Protein AF-A0A923D5F0-F1 (afdb_monomer_lite)

pLDDT: mean 94.71, std 4.15, range [80.75, 98.5]

Secondary structure (DSSP, 8-state):
-HHHHHHHHHT-TT-------HHHHHHHHHHHHHTTTS---HHHHHHHHHHHHTT--EEE-S-GGGGTTTPEEE-

Foldseek 3Di:
DVVVVVVCQVPDPVHDDDDDDPVLLVQLVVQCVVVVVDPDDSVRSSVVVVCVVVVNQEDADPDPVCPVVPHHHDD

Sequence (75 aa):
KAVEIGNRLMNSRSVQVIHVDKGLFDKGWQYFQQHADKTYSMTDCISFIVMKEQGIEAALSFDKHFTQPGFKVLP

Structure (mmCIF, N/CA/C/O backbone):
data_AF-A0A923D5F0-F1
#
_entry.id   AF-A0A923D5F0-F1
#
loop_
_atom_site.group_PDB
_atom_site.id
_atom_site.type_symbol
_atom_site.label_atom_id
_atom_site.label_alt_id
_atom_site.label_comp_id
_atom_site.label_asym_id
_atom_site.label_entity_id
_atom_site.label_seq_id
_atom_site.pdbx_PDB_ins_code
_atom_site.Cartn_x
_atom_site.Cartn_y
_atom_site.Cartn_z
_atom_site.occupancy
_atom_site.B_iso_or_equiv
_atom_site.auth_seq_id
_atom_site.auth_comp_id
_atom_site.auth_asym_id
_atom_site.auth_atom_id
_atom_site.pdbx_PDB_model_num
ATOM 1 N N . LYS A 1 1 ? 12.193 -6.289 17.429 1.00 83.69 1 LYS A N 1
ATOM 2 C CA . LYS A 1 1 ? 11.095 -5.288 17.430 1.00 83.69 1 LYS A CA 1
ATOM 3 C C . LYS A 1 1 ? 10.218 -5.387 16.177 1.00 83.69 1 LYS A C 1
ATOM 5 O O . LYS A 1 1 ? 9.060 -5.726 16.336 1.00 83.69 1 LYS A O 1
ATOM 10 N N . ALA A 1 2 ? 10.731 -5.189 14.953 1.00 92.94 2 ALA A N 1
ATOM 11 C CA . ALA A 1 2 ? 9.901 -5.246 13.733 1.00 92.94 2 ALA A CA 1
ATOM 12 C C . ALA A 1 2 ? 9.147 -6.581 13.543 1.00 92.94 2 ALA A C 1
ATOM 14 O O . ALA A 1 2 ? 7.932 -6.577 13.392 1.00 92.94 2 ALA A O 1
ATOM 15 N N . VAL A 1 3 ? 9.847 -7.719 13.645 1.00 96.44 3 VAL A N 1
ATOM 16 C CA . VAL A 1 3 ? 9.238 -9.062 13.521 1.00 96.44 3 VAL A CA 1
ATOM 17 C C . VAL A 1 3 ? 8.167 -9.315 14.587 1.00 96.44 3 VAL A C 1
ATOM 19 O O . VAL A 1 3 ? 7.109 -9.854 14.293 1.00 96.44 3 VAL A O 1
ATOM 22 N N . GLU A 1 4 ? 8.409 -8.882 15.825 1.00 97.19 4 GLU A N 1
ATOM 23 C CA . GLU A 1 4 ? 7.453 -9.018 16.929 1.00 97.19 4 GLU A CA 1
ATOM 24 C C . GLU A 1 4 ? 6.163 -8.226 16.668 1.00 97.19 4 GLU A C 1
ATOM 26 O O . GLU A 1 4 ? 5.065 -8.757 16.834 1.00 97.19 4 GLU A O 1
ATOM 31 N N . ILE A 1 5 ? 6.289 -6.974 16.216 1.00 95.50 5 ILE A N 1
ATOM 32 C CA . ILE A 1 5 ? 5.142 -6.134 15.845 1.00 95.50 5 ILE A CA 1
ATOM 33 C C . ILE A 1 5 ? 4.397 -6.756 14.660 1.00 95.50 5 ILE A C 1
ATOM 35 O O . ILE A 1 5 ? 3.176 -6.870 14.710 1.00 95.50 5 ILE A O 1
ATOM 39 N N . GLY A 1 6 ? 5.120 -7.225 13.639 1.00 95.25 6 GLY A N 1
ATOM 40 C CA . GLY A 1 6 ? 4.530 -7.928 12.499 1.00 95.25 6 GLY A CA 1
ATOM 41 C C . GLY A 1 6 ? 3.716 -9.147 12.935 1.00 95.25 6 GLY A C 1
ATOM 42 O O . GLY A 1 6 ? 2.553 -9.273 12.565 1.00 95.25 6 GLY A O 1
ATOM 43 N N . ASN A 1 7 ? 4.272 -9.992 13.807 1.00 96.69 7 ASN A N 1
ATOM 44 C CA . ASN A 1 7 ? 3.565 -11.154 14.350 1.00 96.69 7 ASN A CA 1
ATOM 45 C C . ASN A 1 7 ? 2.311 -10.755 15.138 1.00 96.69 7 ASN A C 1
ATOM 47 O O . ASN A 1 7 ? 1.285 -11.424 15.030 1.00 96.69 7 ASN A O 1
ATOM 51 N N . ARG A 1 8 ? 2.358 -9.662 15.910 1.00 96.44 8 ARG A N 1
ATOM 52 C CA . ARG A 1 8 ? 1.178 -9.145 16.620 1.00 96.44 8 ARG A CA 1
ATOM 53 C C . ARG A 1 8 ? 0.085 -8.682 15.662 1.00 96.44 8 ARG A C 1
ATOM 55 O O . ARG A 1 8 ? -1.076 -8.995 15.900 1.00 96.44 8 ARG A O 1
ATOM 62 N N . LEU A 1 9 ? 0.445 -7.977 14.590 1.00 95.50 9 LEU A N 1
ATOM 63 C CA . LEU A 1 9 ? -0.511 -7.522 13.579 1.00 95.50 9 LEU A CA 1
ATOM 64 C C . LEU A 1 9 ? -1.146 -8.705 12.840 1.00 95.50 9 LEU A C 1
ATOM 66 O O . LEU A 1 9 ? -2.365 -8.754 12.728 1.00 95.50 9 LEU A O 1
ATOM 70 N N . MET A 1 10 ? -0.342 -9.690 12.427 1.00 95.00 10 MET A N 1
ATOM 71 C CA . MET A 1 10 ? -0.826 -10.874 11.704 1.00 95.00 10 MET A CA 1
ATOM 72 C C . MET A 1 10 ? -1.779 -11.752 12.526 1.00 95.00 10 MET A C 1
ATOM 74 O O . MET A 1 10 ? -2.618 -12.435 11.951 1.00 95.00 10 MET A O 1
ATOM 78 N N . ASN A 1 11 ? -1.670 -11.736 13.859 1.00 95.81 11 ASN A N 1
ATOM 79 C CA . ASN A 1 11 ? -2.522 -12.525 14.757 1.00 95.81 11 ASN A CA 1
ATOM 80 C C . ASN A 1 11 ? -3.646 -11.704 15.421 1.00 95.81 11 ASN A C 1
ATOM 82 O O . ASN A 1 11 ? -4.380 -12.224 16.266 1.00 95.81 11 ASN A O 1
ATOM 86 N N . SER A 1 12 ? -3.775 -10.416 15.098 1.00 96.94 12 SER A N 1
ATOM 87 C CA . SER A 1 12 ? -4.765 -9.536 15.720 1.00 96.94 12 SER A CA 1
ATOM 88 C C . SER A 1 12 ? -6.150 -9.732 15.108 1.00 96.94 12 SER A C 1
ATOM 90 O O . SER A 1 12 ? -6.310 -9.703 13.895 1.00 96.94 12 SER A O 1
ATOM 92 N N . ARG A 1 13 ? -7.186 -9.830 15.952 1.00 96.19 13 ARG A N 1
ATOM 93 C CA . ARG A 1 13 ? -8.591 -9.837 15.497 1.00 96.19 13 ARG A CA 1
ATOM 94 C C . ARG A 1 13 ? -9.078 -8.467 15.020 1.00 96.19 13 ARG A C 1
ATOM 96 O O . ARG A 1 13 ? -10.101 -8.391 14.353 1.00 96.19 13 ARG A O 1
ATOM 103 N N . SER A 1 14 ? -8.367 -7.400 15.382 1.00 96.19 14 SER A N 1
ATOM 104 C CA . SER A 1 14 ? -8.711 -6.022 15.015 1.00 96.19 14 SER A CA 1
ATOM 105 C C . SER A 1 14 ? -8.023 -5.558 13.729 1.00 96.19 14 SER A C 1
ATOM 107 O O . SER A 1 14 ? -8.193 -4.409 13.337 1.00 96.19 14 SER A O 1
ATOM 109 N N . VAL A 1 15 ? -7.208 -6.414 13.102 1.00 96.12 15 VAL A N 1
ATOM 110 C CA . VAL A 1 15 ? -6.467 -6.106 11.876 1.00 96.12 15 VAL A CA 1
ATOM 111 C C . VAL A 1 15 ? -6.879 -7.099 10.802 1.00 96.12 15 VAL A C 1
ATOM 113 O O . VAL A 1 15 ? -6.800 -8.307 10.999 1.00 96.12 15 VAL A O 1
ATOM 116 N N . GLN A 1 16 ? -7.285 -6.585 9.647 1.00 95.88 16 GLN A N 1
ATOM 117 C CA . GLN A 1 16 ? -7.482 -7.401 8.459 1.00 95.88 16 GLN A CA 1
ATOM 118 C C . GLN A 1 16 ? -6.186 -7.426 7.648 1.00 95.88 16 GLN A C 1
ATOM 120 O O . GLN A 1 16 ? -5.686 -6.381 7.234 1.00 95.88 16 GLN A O 1
ATOM 125 N N . VAL A 1 17 ? -5.649 -8.623 7.409 1.00 95.31 17 VAL A N 1
ATOM 126 C CA . VAL A 1 17 ? -4.485 -8.819 6.539 1.00 95.31 17 VAL A CA 1
ATOM 127 C C . VAL A 1 17 ? -4.973 -9.174 5.141 1.00 95.31 17 VAL A C 1
ATOM 129 O O . VAL A 1 17 ? -5.616 -10.204 4.942 1.00 95.31 17 VAL A O 1
ATOM 132 N N . ILE A 1 18 ? -4.662 -8.320 4.169 1.00 95.75 18 ILE A N 1
ATOM 133 C CA . ILE A 1 18 ? -4.921 -8.595 2.755 1.00 95.75 18 ILE A CA 1
ATOM 134 C C . ILE A 1 18 ? -3.688 -9.281 2.169 1.00 95.75 18 ILE A C 1
ATOM 136 O O . ILE A 1 18 ? -2.611 -8.688 2.100 1.00 95.75 18 ILE A O 1
ATOM 140 N N . HIS A 1 19 ? -3.842 -10.539 1.757 1.00 95.88 19 HIS A N 1
ATOM 141 C CA . HIS A 1 19 ? -2.791 -11.266 1.054 1.00 95.88 19 HIS A CA 1
ATOM 142 C C . HIS A 1 19 ? -2.793 -10.899 -0.427 1.00 95.88 19 HIS A C 1
ATOM 144 O O . HIS A 1 19 ? -3.841 -10.872 -1.069 1.00 95.88 19 HIS A O 1
ATOM 150 N N . VAL A 1 20 ? -1.606 -10.642 -0.973 1.00 97.06 20 VAL A N 1
ATOM 151 C CA . VAL A 1 20 ? -1.443 -10.391 -2.404 1.00 97.06 20 VAL A CA 1
ATOM 152 C C . VAL A 1 20 ? -1.592 -11.707 -3.153 1.00 97.06 20 VAL A C 1
ATOM 154 O O . VAL A 1 20 ? -0.700 -12.553 -3.122 1.00 97.06 20 VAL A O 1
ATOM 157 N N . ASP A 1 21 ? -2.730 -11.877 -3.814 1.00 97.25 21 ASP A N 1
ATOM 158 C CA . ASP A 1 21 ? -2.934 -12.944 -4.784 1.00 97.25 21 ASP A CA 1
ATOM 159 C C . ASP A 1 21 ? -2.493 -12.509 -6.191 1.00 97.25 21 ASP A C 1
ATOM 161 O O . ASP A 1 21 ? -2.055 -11.376 -6.421 1.00 97.25 21 ASP A O 1
ATOM 165 N N . LYS A 1 22 ? -2.609 -13.424 -7.159 1.00 97.94 22 LYS A N 1
ATOM 166 C CA . LYS A 1 22 ? -2.247 -13.144 -8.551 1.00 97.94 22 LYS A CA 1
ATOM 167 C C . LYS A 1 22 ? -3.066 -11.991 -9.145 1.00 97.94 22 LYS A C 1
ATOM 169 O O . LYS A 1 22 ? -2.512 -11.172 -9.867 1.00 97.94 22 LYS A O 1
ATOM 174 N N . GLY A 1 23 ? -4.365 -11.921 -8.858 1.00 98.12 23 GLY A N 1
ATOM 175 C CA . GLY A 1 23 ? -5.241 -10.900 -9.431 1.00 98.12 23 GLY A CA 1
ATOM 176 C C . GLY A 1 23 ? -4.894 -9.506 -8.917 1.00 98.12 23 GLY A C 1
ATOM 177 O O . GLY A 1 23 ? -4.803 -8.559 -9.700 1.00 98.12 23 GLY A O 1
ATOM 178 N N . LEU A 1 24 ? -4.642 -9.385 -7.616 1.00 98.12 24 LEU A N 1
ATOM 179 C CA . LEU A 1 24 ? -4.201 -8.141 -7.002 1.00 98.12 24 LEU A CA 1
ATOM 180 C C . LEU A 1 24 ? -2.806 -7.738 -7.495 1.00 98.12 24 LEU A C 1
ATOM 182 O O . LEU A 1 24 ? -2.584 -6.566 -7.806 1.00 98.12 24 LEU A O 1
ATOM 186 N N . PHE A 1 25 ? -1.889 -8.699 -7.632 1.00 98.38 25 PHE A N 1
ATOM 187 C CA . PHE A 1 25 ? -0.569 -8.444 -8.204 1.00 98.38 25 PHE A CA 1
ATOM 188 C C . PHE A 1 25 ? -0.663 -7.924 -9.644 1.00 98.38 25 PHE A C 1
ATOM 190 O O . PHE A 1 25 ? -0.047 -6.909 -9.960 1.00 98.38 25 PHE A O 1
ATOM 197 N N . ASP A 1 26 ? -1.469 -8.562 -10.498 1.00 98.50 26 ASP A N 1
ATOM 198 C CA . ASP A 1 26 ? -1.639 -8.171 -11.901 1.00 98.50 26 ASP A CA 1
ATOM 199 C C . ASP A 1 26 ? -2.214 -6.749 -12.027 1.00 98.50 26 ASP A C 1
ATOM 201 O O . ASP A 1 26 ? -1.728 -5.951 -12.831 1.00 98.50 26 ASP A O 1
ATOM 205 N N . LYS A 1 27 ? -3.202 -6.388 -11.195 1.00 98.38 27 LYS A N 1
ATOM 206 C CA . LYS A 1 27 ? -3.751 -5.020 -11.141 1.00 98.38 27 LYS A CA 1
ATOM 207 C C . LYS A 1 27 ? -2.705 -4.007 -10.681 1.00 98.38 27 LYS A C 1
ATOM 209 O O . LYS A 1 27 ? -2.561 -2.949 -11.295 1.00 98.38 27 LYS A O 1
ATOM 214 N N . GLY A 1 28 ? -1.952 -4.338 -9.631 1.00 97.75 28 GLY A N 1
ATOM 215 C CA . GLY A 1 28 ? -0.840 -3.516 -9.158 1.00 97.75 28 GLY A CA 1
ATOM 216 C C . GLY A 1 28 ? 0.224 -3.323 -10.241 1.00 97.75 28 GLY A C 1
ATOM 217 O O . GLY A 1 28 ? 0.702 -2.209 -10.435 1.00 97.75 28 GLY A O 1
ATOM 218 N N . TRP A 1 29 ? 0.527 -4.373 -11.008 1.00 97.81 29 TRP A N 1
ATOM 219 C CA . TRP A 1 29 ? 1.502 -4.346 -12.099 1.00 97.81 29 TRP A CA 1
ATOM 220 C C . TRP A 1 29 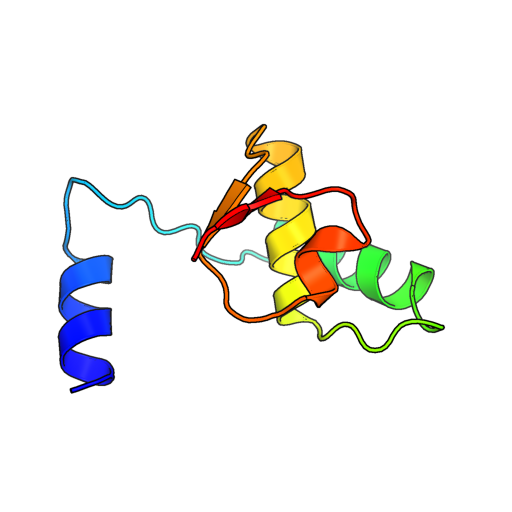? 1.043 -3.473 -13.265 1.00 97.81 29 TRP A C 1
ATOM 222 O O . TRP A 1 29 ? 1.823 -2.702 -13.827 1.00 97.81 29 TRP A O 1
ATOM 232 N N . GLN A 1 30 ? -0.234 -3.558 -13.636 1.00 98.06 30 GLN A N 1
ATOM 233 C CA . GLN A 1 30 ? -0.821 -2.668 -14.637 1.00 98.06 30 GLN A CA 1
ATOM 234 C C . GLN A 1 30 ? -0.766 -1.208 -14.176 1.00 98.06 30 GLN A C 1
ATOM 236 O O . GLN A 1 30 ? -0.347 -0.344 -14.945 1.00 98.06 30 GLN A O 1
ATOM 241 N N . TYR A 1 31 ? -1.115 -0.939 -12.916 1.00 97.00 31 TYR A N 1
ATOM 242 C CA . TYR A 1 31 ? -1.048 0.407 -12.348 1.00 97.00 31 TYR A CA 1
ATOM 243 C C . TYR A 1 31 ? 0.384 0.955 -12.328 1.00 97.00 31 TYR A C 1
ATOM 245 O O . TYR A 1 31 ? 0.603 2.106 -12.702 1.00 97.00 31 TYR A O 1
ATOM 253 N N . PHE A 1 32 ? 1.353 0.121 -11.945 1.00 96.25 32 PHE A N 1
ATOM 254 C CA . PHE A 1 32 ? 2.774 0.460 -11.916 1.00 96.25 32 PHE A CA 1
ATOM 255 C C . PHE A 1 32 ? 3.289 0.864 -13.304 1.00 96.25 32 PHE A C 1
ATOM 257 O O . PHE A 1 32 ? 3.904 1.915 -13.451 1.00 96.25 32 PHE A O 1
ATOM 264 N N . GLN A 1 33 ? 2.963 0.092 -14.346 1.00 96.38 33 GLN A N 1
ATOM 265 C CA . GLN A 1 33 ? 3.346 0.417 -15.728 1.00 96.38 33 GLN A CA 1
ATOM 266 C C . GLN A 1 33 ? 2.710 1.721 -16.233 1.00 96.38 33 GLN A C 1
ATOM 268 O O . GLN A 1 33 ? 3.361 2.485 -16.940 1.00 96.38 33 GLN A O 1
ATOM 273 N N . GLN A 1 34 ? 1.453 1.993 -15.867 1.00 95.25 34 GLN A N 1
ATOM 274 C CA . GLN A 1 34 ? 0.754 3.226 -16.254 1.00 95.25 34 GLN A CA 1
ATOM 275 C C . GLN A 1 34 ? 1.334 4.485 -15.596 1.00 95.25 34 GLN A C 1
ATOM 277 O O . GLN A 1 34 ? 1.118 5.580 -16.102 1.00 95.25 34 GLN A O 1
ATOM 282 N N . HIS A 1 35 ? 2.066 4.327 -14.492 1.00 92.25 35 HIS A N 1
ATOM 283 C CA . HIS A 1 35 ? 2.683 5.414 -13.732 1.00 92.25 35 HIS A CA 1
ATOM 284 C C . HIS A 1 35 ? 4.208 5.276 -13.712 1.00 92.25 35 HIS A C 1
ATOM 286 O O . HIS A 1 35 ? 4.851 5.603 -12.716 1.00 92.25 35 HIS A O 1
ATOM 292 N N . ALA A 1 36 ? 4.796 4.779 -14.804 1.00 81.25 36 ALA A N 1
ATOM 293 C CA . ALA A 1 36 ? 6.243 4.601 -14.926 1.00 81.25 36 ALA A CA 1
ATOM 294 C C . ALA A 1 36 ? 7.031 5.927 -14.846 1.00 81.25 36 ALA A C 1
ATOM 296 O O . ALA A 1 36 ? 8.238 5.915 -14.618 1.00 81.25 36 ALA A O 1
ATOM 297 N N . ASP A 1 37 ? 6.359 7.069 -15.018 1.00 82.69 37 ASP A N 1
ATOM 298 C CA . ASP A 1 37 ? 6.904 8.412 -14.798 1.00 82.69 37 ASP A CA 1
ATOM 299 C C . ASP A 1 37 ? 7.007 8.789 -13.306 1.00 82.69 37 ASP A C 1
ATOM 301 O O . ASP A 1 37 ? 7.636 9.793 -12.961 1.00 82.69 37 ASP A O 1
ATOM 305 N N . 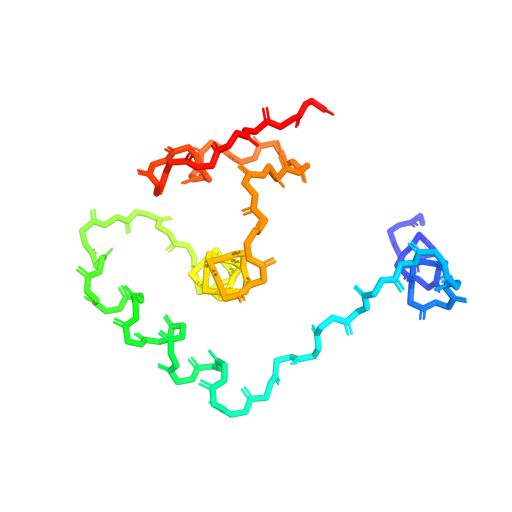LYS A 1 38 ? 6.393 8.007 -12.410 1.00 82.00 38 LYS A N 1
ATOM 306 C CA . LYS A 1 38 ? 6.394 8.219 -10.959 1.00 82.00 38 LYS A CA 1
ATOM 307 C C . LYS A 1 38 ? 7.416 7.328 -10.265 1.00 82.00 38 LYS A C 1
ATOM 309 O O . LYS A 1 38 ? 7.723 6.224 -10.693 1.00 82.00 38 LYS A O 1
ATOM 314 N N . THR A 1 39 ? 7.878 7.783 -9.106 1.00 88.06 39 THR A N 1
ATOM 315 C CA . THR A 1 39 ? 8.797 7.048 -8.224 1.00 88.06 39 THR A CA 1
ATOM 316 C C . THR A 1 39 ? 8.085 6.051 -7.307 1.00 88.06 39 THR A C 1
ATOM 318 O O . THR A 1 39 ? 8.599 5.730 -6.237 1.00 88.06 39 THR A O 1
ATOM 321 N N . TYR A 1 40 ? 6.890 5.585 -7.684 1.00 92.88 40 TYR A N 1
ATOM 322 C CA . TYR A 1 40 ? 6.169 4.585 -6.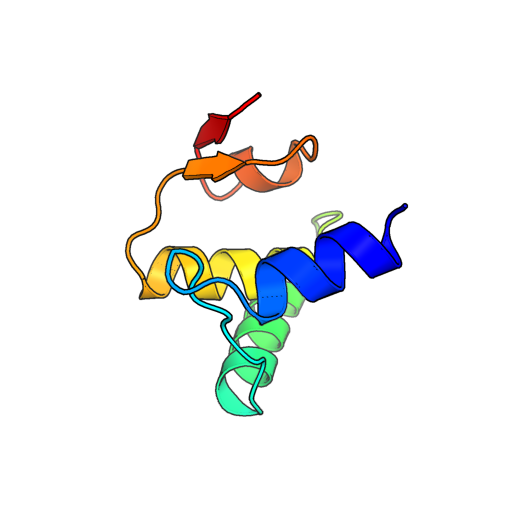900 1.00 92.88 40 TYR A CA 1
ATOM 323 C C . TYR A 1 40 ? 6.953 3.278 -6.862 1.00 92.88 40 TYR A C 1
ATOM 325 O O . TYR A 1 40 ? 7.599 2.901 -7.838 1.00 92.88 40 TYR A O 1
ATOM 333 N N . SER A 1 41 ? 6.859 2.554 -5.753 1.00 94.56 41 SER A N 1
ATOM 334 C CA . SER A 1 41 ? 7.248 1.149 -5.709 1.00 94.56 41 SER A CA 1
ATOM 335 C C . SER A 1 41 ? 6.089 0.248 -6.150 1.00 94.56 41 SER A C 1
ATOM 337 O O . SER A 1 41 ? 4.923 0.655 -6.202 1.00 94.56 41 SER A O 1
ATOM 339 N N . MET A 1 42 ? 6.395 -1.021 -6.427 1.00 96.00 42 MET A N 1
ATOM 340 C CA . MET A 1 42 ? 5.361 -2.032 -6.671 1.00 96.00 42 MET A CA 1
ATOM 341 C C . MET A 1 42 ? 4.426 -2.189 -5.457 1.00 96.00 42 MET A C 1
ATOM 343 O O . MET A 1 42 ? 3.215 -2.336 -5.616 1.00 96.00 42 MET A O 1
ATOM 347 N N . THR A 1 43 ? 4.976 -2.108 -4.242 1.00 95.94 43 THR A N 1
ATOM 348 C CA . THR A 1 43 ? 4.210 -2.199 -2.992 1.00 95.94 43 THR A CA 1
ATOM 349 C C . THR A 1 43 ? 3.234 -1.033 -2.841 1.00 95.94 43 THR A C 1
ATOM 351 O O . THR A 1 43 ? 2.095 -1.253 -2.424 1.00 95.94 43 THR A O 1
ATOM 354 N N . ASP A 1 44 ? 3.628 0.181 -3.234 1.00 95.88 44 ASP A N 1
ATOM 355 C CA . ASP A 1 44 ? 2.736 1.347 -3.218 1.00 95.88 44 ASP A CA 1
ATOM 356 C C . ASP A 1 44 ? 1.573 1.152 -4.189 1.00 95.88 44 ASP A C 1
ATOM 358 O O . ASP A 1 44 ? 0.416 1.314 -3.812 1.00 95.88 44 ASP A O 1
ATOM 362 N N . CYS A 1 45 ? 1.857 0.702 -5.416 1.00 97.12 45 CYS A N 1
ATOM 363 C CA . CYS A 1 45 ? 0.825 0.461 -6.425 1.00 97.12 45 CYS A CA 1
ATOM 364 C C . CYS A 1 45 ? -0.188 -0.597 -5.973 1.00 97.12 45 CYS A C 1
ATOM 366 O O . CYS A 1 45 ? -1.393 -0.388 -6.108 1.00 97.12 45 CYS A O 1
ATOM 368 N N . ILE A 1 46 ? 0.280 -1.703 -5.384 1.00 98.12 46 ILE A N 1
ATOM 369 C CA . ILE A 1 46 ? -0.606 -2.717 -4.796 1.00 98.12 46 ILE A CA 1
ATOM 370 C C . ILE A 1 46 ? -1.444 -2.099 -3.670 1.00 98.12 46 ILE A C 1
ATOM 372 O O . ILE A 1 46 ? -2.659 -2.292 -3.641 1.00 98.12 46 ILE A O 1
ATOM 376 N N . SER A 1 47 ? -0.825 -1.312 -2.786 1.00 97.62 47 SER A N 1
ATOM 377 C CA . SER A 1 47 ? -1.526 -0.641 -1.685 1.00 97.62 47 SER A CA 1
ATOM 378 C C . SER A 1 47 ? -2.616 0.301 -2.202 1.00 97.62 47 SER A C 1
ATOM 380 O O . SER A 1 47 ? -3.731 0.284 -1.688 1.00 97.62 47 SER A O 1
ATOM 382 N N . PHE A 1 48 ? -2.351 1.062 -3.267 1.00 97.38 48 PHE A N 1
ATOM 383 C CA . PHE A 1 48 ? -3.331 1.963 -3.878 1.00 97.38 48 PHE A CA 1
ATOM 384 C C . PHE A 1 48 ? -4.525 1.213 -4.469 1.00 97.38 48 PHE A C 1
ATOM 386 O O . PHE A 1 48 ? -5.657 1.677 -4.334 1.00 97.38 48 PHE A O 1
ATOM 393 N N . ILE A 1 49 ? -4.291 0.065 -5.115 1.00 98.12 49 ILE A N 1
ATOM 394 C CA . ILE A 1 49 ? -5.370 -0.784 -5.633 1.00 98.12 49 ILE A CA 1
ATOM 395 C C . ILE A 1 49 ? -6.218 -1.325 -4.483 1.00 98.12 49 ILE A C 1
ATOM 397 O O . ILE A 1 49 ? -7.436 -1.167 -4.523 1.00 98.12 49 ILE A O 1
ATOM 401 N N . VAL A 1 50 ? -5.598 -1.874 -3.430 1.00 98.12 50 VAL A N 1
ATOM 402 C CA . VAL A 1 50 ? -6.331 -2.353 -2.244 1.00 98.12 50 VAL A CA 1
ATOM 403 C C . VAL A 1 50 ? -7.179 -1.235 -1.647 1.00 98.12 50 VAL 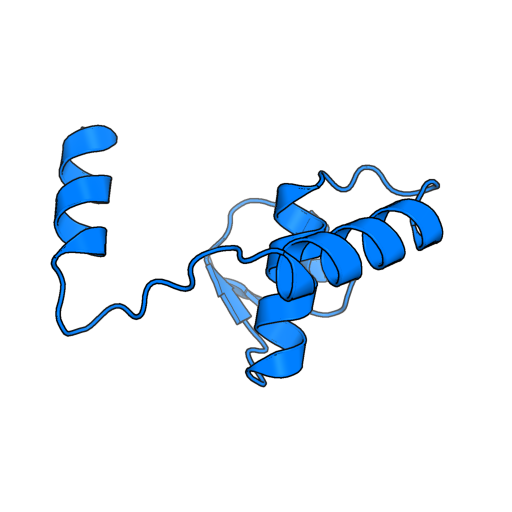A C 1
ATOM 405 O O . VAL A 1 50 ? -8.367 -1.427 -1.407 1.00 98.12 50 VAL A O 1
ATOM 408 N N . MET A 1 51 ? -6.592 -0.056 -1.442 1.00 97.94 51 MET A N 1
ATOM 409 C CA . MET A 1 51 ? -7.300 1.077 -0.853 1.00 97.94 51 MET A CA 1
ATOM 410 C C . MET A 1 51 ? -8.489 1.520 -1.710 1.00 97.94 51 MET A C 1
ATOM 412 O O . MET A 1 51 ? -9.578 1.711 -1.178 1.00 97.94 51 MET A O 1
ATOM 416 N N . LYS A 1 52 ? -8.320 1.614 -3.035 1.00 97.00 52 LYS A N 1
ATOM 417 C CA . LYS A 1 52 ? -9.411 1.961 -3.961 1.00 97.00 52 LYS A CA 1
ATOM 418 C C . LYS A 1 52 ? -10.532 0.925 -3.948 1.00 97.00 52 LYS A C 1
ATOM 420 O O . LYS A 1 52 ? -11.696 1.302 -3.876 1.00 97.00 52 LYS A O 1
ATOM 425 N N . GLU A 1 53 ? -10.199 -0.362 -3.995 1.00 96.56 53 GLU A N 1
ATOM 426 C CA . GLU A 1 53 ? -11.197 -1.440 -4.025 1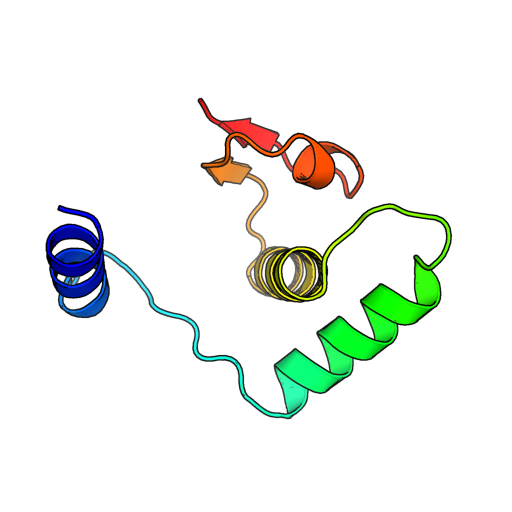.00 96.56 53 GLU A CA 1
ATOM 427 C C . GLU A 1 53 ? -11.952 -1.593 -2.700 1.00 96.56 53 GLU A C 1
ATOM 429 O O . GLU A 1 53 ? -13.112 -1.993 -2.703 1.00 96.56 53 GLU A O 1
ATOM 434 N N . GLN A 1 54 ? -11.317 -1.246 -1.577 1.00 96.81 54 GLN A N 1
ATOM 435 C CA . GLN A 1 54 ? -11.917 -1.307 -0.240 1.00 96.81 54 GLN A CA 1
ATOM 436 C C . GLN A 1 54 ? -12.554 0.022 0.208 1.00 96.81 54 GLN A C 1
ATOM 438 O O . GLN A 1 54 ? -13.068 0.101 1.321 1.00 96.81 54 GLN A O 1
ATOM 443 N N . GLY A 1 55 ? -12.511 1.076 -0.616 1.00 96.94 55 GLY A N 1
ATOM 444 C CA . GLY A 1 55 ? -13.021 2.401 -0.241 1.00 96.94 55 GLY A CA 1
ATOM 445 C C . GLY A 1 55 ? -12.255 3.054 0.920 1.00 96.94 55 GLY A C 1
ATOM 446 O O . GLY A 1 55 ? -12.833 3.800 1.705 1.00 96.94 55 GLY A O 1
ATOM 447 N N . ILE A 1 56 ? -10.961 2.753 1.064 1.00 97.56 56 ILE A N 1
ATOM 448 C CA . ILE A 1 56 ? -10.096 3.309 2.109 1.00 97.56 56 ILE A CA 1
ATOM 449 C C . ILE A 1 56 ? -9.491 4.619 1.606 1.00 97.56 56 ILE A C 1
ATOM 451 O O . ILE A 1 56 ? -8.697 4.641 0.669 1.00 97.56 56 ILE A O 1
ATOM 455 N N . GLU A 1 57 ? -9.823 5.718 2.275 1.00 96.94 57 GLU A N 1
ATOM 456 C CA . GLU A 1 57 ? -9.381 7.060 1.875 1.00 96.94 57 GLU A CA 1
ATOM 457 C C . GLU A 1 57 ? -8.111 7.527 2.600 1.00 96.94 57 GLU A C 1
ATOM 459 O O . GLU A 1 57 ? -7.469 8.488 2.171 1.00 96.94 57 GLU A O 1
ATOM 464 N N . ALA A 1 58 ? -7.737 6.867 3.701 1.00 97.06 58 ALA A N 1
ATOM 465 C CA . ALA A 1 58 ? -6.635 7.284 4.559 1.00 97.06 58 ALA A CA 1
ATOM 466 C C . ALA A 1 58 ? -5.587 6.180 4.753 1.00 97.06 58 ALA A C 1
ATOM 468 O O . ALA A 1 58 ? -5.924 5.035 5.046 1.00 97.06 58 ALA A O 1
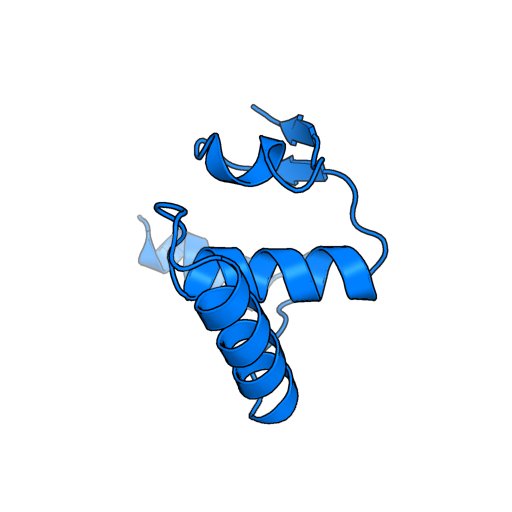ATOM 469 N N . ALA A 1 59 ? -4.311 6.547 4.636 1.00 96.81 59 ALA A N 1
ATOM 470 C CA . ALA A 1 59 ? -3.166 5.677 4.875 1.00 96.81 59 ALA A CA 1
ATOM 471 C C . ALA A 1 59 ? -2.384 6.154 6.100 1.00 96.81 59 ALA A C 1
ATOM 473 O O . ALA A 1 59 ? -1.963 7.308 6.165 1.00 96.81 59 ALA A O 1
ATOM 474 N N . LEU A 1 60 ? -2.143 5.251 7.049 1.00 95.50 60 LEU A N 1
ATOM 475 C CA . LEU A 1 60 ? -1.149 5.461 8.099 1.00 95.50 60 LEU A CA 1
ATOM 476 C C . LEU A 1 60 ? 0.236 5.183 7.504 1.00 95.50 60 LEU A C 1
ATOM 478 O O . LEU A 1 60 ? 0.619 4.025 7.339 1.00 95.50 60 LEU A O 1
ATOM 482 N N . SER A 1 61 ? 0.949 6.236 7.113 1.00 92.62 61 SER A N 1
ATOM 483 C CA . SER A 1 61 ? 2.226 6.118 6.409 1.00 92.62 61 SER A CA 1
ATOM 484 C C . SER A 1 61 ? 3.071 7.373 6.597 1.00 92.62 61 SER A C 1
ATOM 486 O O . SER A 1 61 ? 2.550 8.476 6.706 1.00 92.62 61 SER A O 1
ATOM 488 N N . PHE A 1 62 ? 4.394 7.221 6.565 1.00 92.19 62 PHE A N 1
ATOM 489 C CA . PHE A 1 62 ? 5.312 8.358 6.443 1.00 92.19 62 PHE A CA 1
ATOM 490 C C . PHE A 1 62 ? 5.654 8.676 4.982 1.00 92.19 62 PHE A C 1
ATOM 492 O O . PHE A 1 62 ? 6.336 9.665 4.706 1.00 92.19 62 PHE A O 1
ATOM 499 N N . ASP A 1 63 ? 5.193 7.844 4.045 1.00 91.19 63 ASP A N 1
ATOM 500 C CA . ASP A 1 63 ? 5.445 8.024 2.625 1.00 91.19 63 ASP A CA 1
ATOM 501 C C . ASP A 1 63 ? 4.424 8.983 1.997 1.00 91.19 63 ASP A C 1
ATOM 503 O O . ASP A 1 63 ? 3.216 8.731 1.946 1.00 91.19 63 ASP A O 1
ATOM 507 N N . LYS A 1 64 ? 4.939 10.091 1.460 1.00 88.12 64 LYS A N 1
ATOM 508 C CA . LYS A 1 64 ? 4.148 11.103 0.759 1.00 88.12 64 LYS A CA 1
ATOM 509 C C . LYS A 1 64 ? 3.638 10.621 -0.599 1.00 88.12 64 LYS A C 1
ATOM 511 O O . LYS A 1 64 ? 2.752 11.271 -1.143 1.00 88.12 64 LYS A O 1
ATOM 516 N N . HIS A 1 65 ? 4.129 9.511 -1.150 1.00 90.88 65 HIS A N 1
ATOM 517 C CA . HIS A 1 65 ? 3.614 8.952 -2.403 1.00 90.88 65 HIS A CA 1
ATOM 518 C C . HIS A 1 65 ? 2.110 8.667 -2.350 1.00 90.88 65 HIS A C 1
ATOM 520 O O . HIS A 1 65 ? 1.441 8.802 -3.370 1.00 90.88 65 HIS A O 1
ATOM 526 N N . PHE A 1 66 ? 1.559 8.376 -1.168 1.00 92.62 66 PHE A N 1
ATOM 527 C CA . PHE A 1 66 ? 0.130 8.123 -0.970 1.00 92.62 66 PHE A CA 1
ATOM 528 C C . PHE A 1 66 ? -0.753 9.361 -1.204 1.00 92.62 66 PHE A C 1
ATOM 530 O O . PHE A 1 66 ? -1.929 9.208 -1.523 1.00 92.62 66 PHE A O 1
ATOM 537 N N . THR A 1 67 ? -0.216 10.586 -1.139 1.00 92.12 67 THR A N 1
ATOM 538 C CA . THR A 1 67 ? -1.015 11.796 -1.422 1.00 92.12 67 THR A CA 1
ATOM 539 C C . THR A 1 67 ? -1.260 12.010 -2.914 1.00 92.12 67 THR A C 1
ATOM 541 O O . THR A 1 67 ? -2.275 12.592 -3.286 1.00 92.12 67 THR A O 1
ATOM 544 N N . GLN A 1 68 ? -0.370 11.520 -3.780 1.00 89.88 68 GLN A N 1
ATOM 545 C CA . GLN A 1 68 ? -0.465 11.698 -5.231 1.00 89.88 68 GLN A CA 1
ATOM 546 C C . GLN A 1 68 ? -1.716 11.052 -5.857 1.00 89.88 68 GLN A C 1
ATOM 548 O O . GLN A 1 68 ? -2.380 11.720 -6.647 1.00 89.88 68 GLN A O 1
ATOM 553 N N . PRO A 1 69 ? -2.097 9.804 -5.514 1.00 89.56 69 PRO A N 1
ATOM 554 C CA . PRO A 1 69 ? -3.374 9.224 -5.935 1.00 89.56 69 PRO A CA 1
ATOM 555 C C . PRO A 1 69 ? -4.582 9.746 -5.133 1.00 89.56 69 PRO A C 1
ATOM 557 O O . PRO A 1 69 ? -5.690 9.264 -5.357 1.00 89.56 69 PRO A O 1
ATOM 560 N N . GLY A 1 70 ? -4.385 10.709 -4.221 1.00 93.12 70 GLY A N 1
ATOM 561 C CA . GLY A 1 70 ? -5.450 11.387 -3.479 1.00 93.12 70 GLY A CA 1
ATOM 562 C C . GLY A 1 70 ? -5.724 10.863 -2.068 1.00 93.12 70 GLY A C 1
ATOM 563 O O . GLY A 1 70 ? -6.706 11.293 -1.467 1.00 93.12 70 GLY A O 1
ATOM 564 N N . PHE A 1 71 ? -4.899 9.968 -1.508 1.00 96.31 71 PHE A N 1
ATOM 565 C CA . PHE A 1 71 ? -5.136 9.472 -0.149 1.00 96.31 71 PHE A CA 1
ATOM 566 C C . PHE A 1 71 ? -4.711 10.481 0.918 1.00 96.31 71 PHE A C 1
ATOM 568 O O . PHE A 1 71 ? -3.692 11.173 0.809 1.00 96.31 71 PHE A O 1
ATOM 575 N N . LYS A 1 72 ? -5.467 10.508 2.016 1.00 96.44 72 LYS A N 1
ATOM 576 C CA . LYS A 1 72 ? -5.097 11.239 3.224 1.00 96.44 72 LYS A CA 1
ATOM 577 C C . LYS A 1 72 ? -4.011 10.472 3.969 1.00 96.44 72 LYS A C 1
ATOM 579 O O . LYS A 1 72 ? -4.253 9.385 4.482 1.00 96.44 72 LYS A O 1
ATOM 584 N N . VAL A 1 73 ? -2.830 11.061 4.085 1.00 96.06 73 VAL A N 1
ATOM 585 C CA . VAL A 1 73 ? -1.763 10.492 4.913 1.00 96.06 73 VAL A CA 1
ATOM 586 C C . VAL A 1 73 ? -1.975 10.909 6.369 1.00 96.06 73 VAL A C 1
ATOM 588 O O . VAL A 1 73 ? -2.123 12.097 6.666 1.00 96.06 73 VAL A O 1
ATOM 591 N N . LEU A 1 74 ? -2.047 9.926 7.262 1.00 93.50 74 LEU A N 1
ATOM 592 C CA . LEU A 1 74 ? -2.161 10.110 8.708 1.00 93.50 74 LEU A CA 1
ATOM 593 C C . LEU A 1 74 ? -0.774 10.018 9.368 1.00 93.50 74 LEU A C 1
ATOM 595 O O . LEU A 1 74 ? 0.055 9.246 8.880 1.00 93.50 74 LEU A O 1
ATOM 599 N N . PRO A 1 75 ? -0.530 10.800 10.439 1.00 80.75 75 PRO A N 1
ATOM 600 C CA . PRO A 1 75 ? 0.731 10.793 11.181 1.00 80.75 75 PRO A CA 1
ATOM 601 C C . PRO A 1 75 ? 0.960 9.505 11.976 1.00 80.75 75 PRO A C 1
ATOM 603 O O . PRO A 1 75 ? -0.040 8.883 12.403 1.00 80.75 75 PRO A O 1
#

Radius of gyration: 13.33 Å; chains: 1; bounding box: 24×25×34 Å